Protein AF-A0A7X5TJ84-F1 (afdb_monomer_lite)

Organism: NCBI:txid471575

Structure (mmCIF, N/CA/C/O backbone):
data_AF-A0A7X5TJ84-F1
#
_entry.id   AF-A0A7X5TJ84-F1
#
loop_
_atom_site.group_PDB
_atom_site.id
_atom_site.type_symbol
_atom_site.label_atom_id
_atom_site.label_alt_id
_atom_site.label_comp_id
_atom_site.label_asym_id
_atom_site.label_entity_id
_atom_site.label_seq_id
_atom_site.pdbx_PDB_ins_code
_atom_site.Cartn_x
_atom_site.Cartn_y
_atom_site.Cartn_z
_atom_site.occupancy
_atom_site.B_iso_or_equiv
_atom_site.auth_seq_id
_atom_site.auth_comp_id
_atom_site.auth_asym_id
_atom_site.auth_atom_id
_atom_site.pdbx_PDB_model_num
ATOM 1 N N . MET A 1 1 ? 38.733 24.055 1.053 1.00 49.12 1 MET A N 1
ATOM 2 C CA . MET A 1 1 ? 37.779 23.197 1.782 1.00 49.12 1 MET A CA 1
ATOM 3 C C . MET A 1 1 ? 36.403 23.385 1.167 1.00 49.12 1 MET A C 1
ATOM 5 O O . MET A 1 1 ? 35.694 24.295 1.562 1.00 49.12 1 MET A O 1
ATOM 9 N N . ILE A 1 2 ? 36.044 22.568 0.181 1.00 52.31 2 ILE A N 1
ATOM 10 C CA . ILE A 1 2 ? 34.639 22.253 -0.074 1.00 52.31 2 ILE A CA 1
ATOM 11 C C . ILE A 1 2 ? 34.588 20.734 -0.108 1.00 52.31 2 ILE A C 1
ATOM 13 O O . ILE A 1 2 ? 35.014 20.099 -1.066 1.00 52.31 2 ILE A O 1
ATOM 17 N N . ASN A 1 3 ? 34.226 20.142 1.026 1.00 50.12 3 ASN A N 1
ATOM 18 C CA . ASN A 1 3 ? 33.898 18.729 1.059 1.00 50.12 3 ASN A CA 1
ATOM 19 C C . ASN A 1 3 ? 32.698 18.589 0.127 1.00 50.12 3 ASN A C 1
ATOM 21 O O . ASN A 1 3 ? 31.629 19.105 0.446 1.00 50.12 3 ASN A O 1
ATOM 25 N N . GLY A 1 4 ? 32.915 18.012 -1.059 1.00 54.44 4 GLY A N 1
ATOM 26 C CA . GLY A 1 4 ? 31.837 17.624 -1.954 1.00 54.44 4 GLY A CA 1
ATOM 27 C C . GLY A 1 4 ? 30.938 16.709 -1.151 1.00 54.44 4 GLY A C 1
ATOM 28 O O . GLY A 1 4 ? 31.337 15.588 -0.841 1.00 54.44 4 GLY A O 1
ATOM 29 N N . GLY A 1 5 ? 29.807 17.260 -0.708 1.00 49.28 5 GLY A N 1
ATOM 30 C CA . GLY A 1 5 ? 28.823 16.559 0.087 1.00 49.28 5 GLY A CA 1
ATOM 31 C C . GLY A 1 5 ? 28.480 15.288 -0.656 1.00 49.28 5 GLY A C 1
ATOM 32 O O . GLY A 1 5 ? 27.910 15.336 -1.744 1.00 49.28 5 GLY A O 1
ATOM 33 N N . LEU A 1 6 ? 28.915 14.173 -0.081 1.00 51.25 6 LEU A N 1
ATOM 34 C CA . LEU A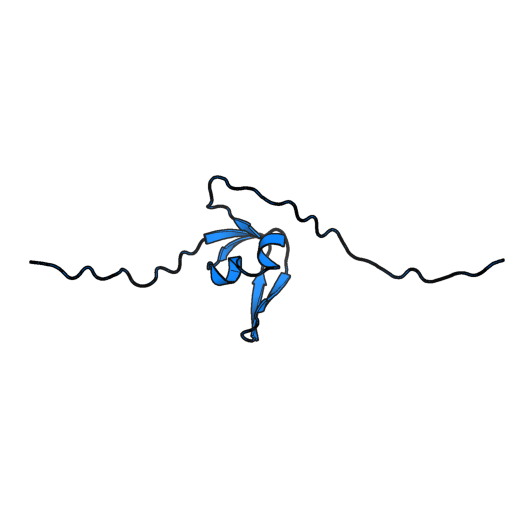 1 6 ? 28.387 12.858 -0.348 1.00 51.25 6 LEU A CA 1
ATOM 35 C C . LEU A 1 6 ? 26.867 13.020 -0.298 1.00 51.25 6 LEU A C 1
ATOM 37 O O . LEU A 1 6 ? 26.316 13.216 0.783 1.00 51.25 6 LEU A O 1
ATOM 41 N N . VAL A 1 7 ? 26.208 13.051 -1.457 1.00 59.84 7 VAL A N 1
ATOM 42 C CA . VAL A 1 7 ? 24.761 12.856 -1.505 1.00 59.84 7 VAL A CA 1
ATOM 43 C C . VAL A 1 7 ? 24.532 11.531 -0.778 1.00 59.84 7 VAL A C 1
ATOM 45 O O . VAL A 1 7 ? 25.124 10.530 -1.200 1.00 59.84 7 VAL A O 1
ATOM 48 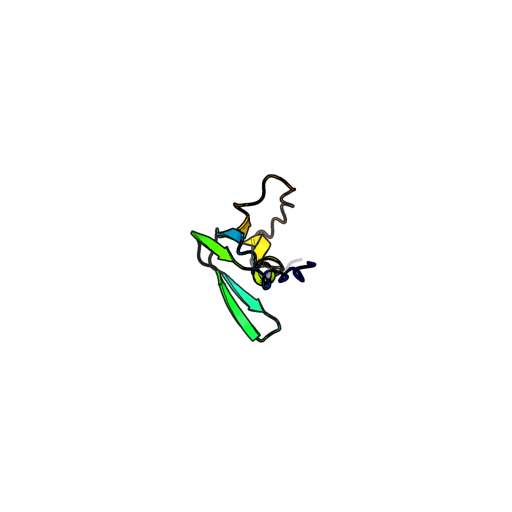N N . PRO A 1 8 ? 23.841 11.503 0.377 1.00 52.91 8 PRO A N 1
ATOM 49 C CA . PRO A 1 8 ? 23.598 10.237 1.041 1.00 52.91 8 PRO A CA 1
ATOM 50 C C . PRO A 1 8 ? 22.861 9.358 0.034 1.00 52.91 8 PRO A C 1
ATOM 52 O O . PRO A 1 8 ? 21.913 9.805 -0.616 1.00 52.91 8 PRO A O 1
ATOM 55 N N . LEU A 1 9 ? 23.426 8.165 -0.184 1.00 48.44 9 LEU A N 1
ATOM 56 C CA . LEU A 1 9 ? 22.902 7.139 -1.074 1.00 48.44 9 LEU A CA 1
ATOM 57 C C . LEU A 1 9 ? 21.405 7.061 -0.857 1.00 48.44 9 LEU A C 1
ATOM 59 O O . LEU A 1 9 ? 21.042 6.896 0.298 1.00 48.44 9 LEU A O 1
ATOM 63 N N . THR A 1 10 ? 20.622 7.190 -1.934 1.00 53.03 10 THR A N 1
ATOM 64 C CA . THR A 1 10 ? 19.189 6.870 -2.033 1.00 53.03 10 THR A CA 1
ATOM 65 C C . THR A 1 10 ? 18.729 6.049 -0.835 1.00 53.03 10 THR A C 1
ATOM 67 O O . THR A 1 10 ? 18.786 4.816 -0.861 1.00 53.03 10 THR A O 1
ATOM 70 N N . GLU A 1 11 ? 18.397 6.744 0.251 1.00 52.97 11 GLU A N 1
ATOM 71 C CA . GLU A 1 11 ? 17.851 6.115 1.432 1.00 52.97 11 GLU A CA 1
ATOM 72 C C . GLU A 1 11 ? 16.472 5.741 0.944 1.00 52.97 11 GLU A C 1
ATOM 74 O O . GLU A 1 11 ? 15.674 6.601 0.580 1.00 52.97 11 GLU A O 1
ATOM 79 N N . VAL A 1 12 ? 16.273 4.451 0.704 1.00 64.44 12 VAL A N 1
ATOM 80 C CA . VAL A 1 12 ? 14.966 3.972 0.295 1.00 64.44 12 VAL A CA 1
ATOM 81 C C . VAL A 1 12 ? 14.094 4.226 1.512 1.00 64.44 12 VAL A C 1
ATOM 83 O O . VAL A 1 12 ? 14.164 3.454 2.464 1.00 64.44 12 VAL A O 1
ATOM 86 N N . ASP A 1 13 ? 13.377 5.350 1.523 1.00 72.19 13 ASP A N 1
ATOM 87 C CA . ASP A 1 13 ? 12.470 5.728 2.599 1.00 72.19 13 ASP A CA 1
ATOM 88 C C . ASP A 1 13 ? 11.443 4.603 2.746 1.00 72.19 13 ASP A C 1
ATOM 90 O O . ASP A 1 13 ? 10.517 4.434 1.946 1.00 72.19 13 ASP A O 1
ATOM 94 N N . MET A 1 14 ? 11.674 3.755 3.745 1.00 81.00 14 MET A N 1
ATOM 95 C CA . MET A 1 14 ? 10.785 2.662 4.087 1.00 81.00 14 MET A CA 1
ATOM 96 C C . MET A 1 14 ? 9.689 3.243 4.961 1.00 81.00 14 MET A C 1
ATOM 98 O O . MET A 1 14 ? 9.920 3.624 6.107 1.00 81.00 14 MET A O 1
ATOM 102 N N . LYS A 1 15 ? 8.479 3.306 4.417 1.00 84.56 15 LYS A N 1
ATOM 103 C CA . LYS A 1 15 ? 7.314 3.793 5.146 1.00 84.56 15 LYS A CA 1
ATOM 104 C C . LYS A 1 15 ? 6.588 2.625 5.782 1.00 84.56 15 LYS A C 1
ATOM 106 O O . LYS A 1 15 ? 6.479 1.536 5.216 1.00 84.56 15 LYS A O 1
ATOM 111 N N . ARG A 1 16 ? 6.069 2.858 6.982 1.00 88.25 16 ARG A N 1
ATOM 112 C CA . ARG A 1 16 ? 5.308 1.858 7.724 1.00 88.25 16 ARG A CA 1
ATOM 113 C C . ARG A 1 16 ? 3.831 1.950 7.371 1.00 88.25 16 ARG A C 1
ATOM 115 O O . ARG A 1 16 ? 3.234 3.021 7.457 1.00 88.25 16 ARG A O 1
ATOM 122 N N . TYR A 1 17 ? 3.234 0.813 7.045 1.00 88.94 17 TYR A N 1
ATOM 123 C CA . TYR A 1 17 ? 1.833 0.696 6.672 1.00 88.94 17 TYR A CA 1
ATOM 124 C C . TYR A 1 17 ? 1.124 -0.385 7.485 1.00 88.94 17 TYR A C 1
ATOM 126 O O . TYR A 1 17 ? 1.683 -1.434 7.798 1.00 88.94 17 TYR A O 1
ATOM 134 N N . MET A 1 18 ? -0.138 -0.126 7.802 1.00 90.75 18 MET A N 1
ATOM 135 C CA . MET A 1 18 ? -1.079 -1.076 8.372 1.00 90.75 18 MET A CA 1
ATOM 136 C C . MET A 1 18 ? -1.877 -1.721 7.244 1.00 90.75 18 MET A C 1
ATOM 138 O O . MET A 1 18 ? -2.685 -1.063 6.592 1.00 90.75 18 MET A O 1
ATOM 142 N N . VAL A 1 19 ? -1.670 -3.011 7.024 1.00 90.25 19 VAL A N 1
ATOM 143 C CA . VAL A 1 19 ? -2.408 -3.808 6.050 1.00 90.25 19 VAL A CA 1
ATOM 144 C C . VAL A 1 19 ? -3.606 -4.460 6.734 1.00 90.25 19 VAL A C 1
ATOM 146 O O . VAL A 1 19 ? -3.469 -5.100 7.777 1.00 90.25 19 VAL A O 1
ATOM 149 N N . THR A 1 20 ? -4.790 -4.333 6.138 1.00 87.00 20 THR A N 1
ATOM 150 C CA . THR A 1 20 ? -6.048 -4.860 6.704 1.00 87.00 20 THR A CA 1
ATOM 151 C C . THR A 1 20 ? -6.522 -6.165 6.059 1.00 87.00 20 THR A C 1
ATOM 153 O O . THR A 1 20 ? -7.384 -6.844 6.617 1.00 87.00 20 THR A O 1
ATOM 156 N N . GLY A 1 21 ? -5.951 -6.560 4.917 1.00 85.31 21 GLY A N 1
ATOM 157 C CA . GLY A 1 21 ? -6.319 -7.780 4.195 1.00 85.31 21 GLY A CA 1
ATOM 158 C C . GLY A 1 21 ? -5.134 -8.438 3.493 1.00 85.31 21 GLY A C 1
ATOM 159 O O . GLY A 1 21 ? -4.102 -7.815 3.276 1.00 85.31 21 GLY A O 1
ATOM 160 N N . SER A 1 22 ? -5.279 -9.712 3.131 1.00 87.38 22 SER A N 1
ATOM 161 C CA . SER A 1 22 ? -4.268 -10.440 2.361 1.00 87.38 22 SER A CA 1
ATOM 162 C C . SER A 1 22 ? -4.523 -10.306 0.860 1.00 87.38 22 SER A C 1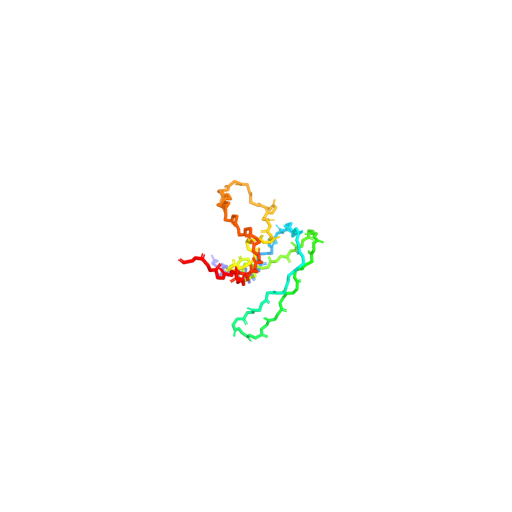
ATOM 164 O O . SER A 1 22 ? -5.580 -10.727 0.383 1.00 87.38 22 SER A O 1
ATOM 166 N N . VAL A 1 23 ? -3.563 -9.761 0.115 1.00 88.88 23 VAL A N 1
ATOM 167 C CA . VAL A 1 23 ? -3.648 -9.598 -1.344 1.00 88.88 23 VAL A CA 1
ATOM 168 C C . VAL A 1 23 ? -2.269 -9.761 -1.975 1.00 88.88 23 VAL A C 1
ATOM 170 O O . VAL A 1 23 ? -1.264 -9.381 -1.381 1.00 88.88 23 VAL A O 1
ATOM 173 N N . THR A 1 24 ? -2.214 -10.304 -3.187 1.00 90.94 24 THR A N 1
ATOM 174 C CA . THR A 1 24 ? -0.989 -10.342 -3.992 1.00 90.94 24 THR A CA 1
ATOM 175 C C . THR A 1 24 ? -1.024 -9.193 -4.993 1.00 90.94 24 THR A C 1
ATOM 177 O O . THR A 1 24 ? -1.935 -9.117 -5.815 1.00 90.94 24 THR A O 1
ATOM 180 N N . LEU A 1 25 ? -0.051 -8.288 -4.913 1.00 87.88 25 LEU A N 1
ATOM 181 C CA . LEU A 1 25 ? 0.152 -7.210 -5.875 1.00 87.88 25 LEU A CA 1
ATOM 182 C C . LEU A 1 25 ? 1.054 -7.707 -7.002 1.00 87.88 25 LEU A C 1
ATOM 184 O O . LEU A 1 25 ? 2.200 -8.071 -6.746 1.00 87.88 25 LEU A O 1
ATOM 188 N N . SER A 1 26 ? 0.552 -7.706 -8.233 1.00 89.00 26 SER A N 1
ATOM 189 C CA . SER A 1 26 ? 1.330 -8.058 -9.423 1.00 89.00 26 SER A CA 1
ATOM 190 C C . SER A 1 26 ? 1.805 -6.784 -10.120 1.00 89.00 26 SER A C 1
ATOM 192 O O . SER A 1 26 ? 1.000 -5.996 -10.615 1.00 89.00 26 SER A O 1
ATOM 194 N N . PHE A 1 27 ? 3.117 -6.591 -10.168 1.00 87.69 27 PHE A N 1
ATOM 195 C CA . PHE A 1 27 ? 3.764 -5.428 -10.764 1.00 87.69 27 PHE A CA 1
ATOM 196 C C . PHE A 1 27 ? 4.041 -5.656 -12.259 1.00 87.69 27 PHE A C 1
ATOM 198 O O . PHE A 1 27 ? 4.238 -6.799 -12.682 1.00 87.69 27 PHE A O 1
ATOM 205 N N . PRO A 1 28 ? 4.122 -4.586 -13.072 1.00 81.56 28 PRO A N 1
ATOM 206 C CA . PRO A 1 28 ? 4.413 -4.687 -14.508 1.00 81.56 28 PRO A CA 1
ATOM 207 C C . PRO A 1 28 ? 5.803 -5.271 -14.812 1.00 81.56 28 PRO A C 1
ATOM 209 O O . PRO A 1 28 ? 5.996 -5.870 -15.865 1.00 81.56 28 PRO A O 1
ATOM 212 N N . ASP A 1 29 ? 6.739 -5.173 -13.866 1.00 83.88 29 ASP A N 1
ATOM 213 C CA . ASP A 1 29 ? 8.047 -5.839 -13.896 1.00 83.88 29 ASP A CA 1
ATOM 214 C C . ASP A 1 29 ? 7.965 -7.378 -13.801 1.00 83.88 29 ASP A C 1
ATOM 216 O O . ASP A 1 29 ? 8.987 -8.057 -13.880 1.00 83.88 29 ASP A O 1
ATOM 220 N N . GLY A 1 30 ? 6.775 -7.944 -13.569 1.00 86.50 30 GLY A N 1
ATOM 221 C CA . GLY A 1 30 ? 6.581 -9.369 -13.285 1.00 86.50 30 GLY A CA 1
ATOM 222 C C . GLY A 1 30 ? 6.888 -9.756 -11.835 1.00 86.50 30 GLY A C 1
ATOM 223 O O . GLY A 1 30 ? 6.889 -10.938 -11.500 1.00 86.50 30 GLY A O 1
ATOM 224 N N . ARG A 1 31 ? 7.152 -8.772 -10.966 1.00 88.00 31 ARG A N 1
ATOM 225 C CA . ARG A 1 31 ? 7.317 -8.973 -9.521 1.00 88.00 31 ARG A CA 1
ATOM 226 C C . ARG A 1 31 ? 5.952 -9.141 -8.855 1.00 88.00 31 ARG A C 1
ATOM 228 O O . ARG A 1 31 ? 5.002 -8.452 -9.213 1.00 88.00 31 ARG A O 1
ATOM 235 N N . GLU A 1 32 ? 5.872 -10.007 -7.851 1.00 91.19 32 GLU A N 1
ATOM 236 C CA . GLU A 1 32 ? 4.666 -10.202 -7.045 1.00 91.19 32 GLU A CA 1
ATOM 237 C C . GLU A 1 32 ? 4.976 -9.934 -5.570 1.00 91.19 32 GLU A C 1
ATOM 239 O O . GLU A 1 32 ? 5.898 -10.527 -5.009 1.00 91.19 32 GLU A O 1
ATOM 244 N N . VAL A 1 33 ? 4.219 -9.035 -4.938 1.00 88.56 33 VAL A N 1
ATOM 245 C CA . VAL A 1 33 ? 4.366 -8.705 -3.513 1.00 88.56 33 VAL A CA 1
ATOM 246 C C . VAL A 1 33 ? 3.112 -9.140 -2.779 1.00 88.56 33 VAL A C 1
ATOM 248 O O . VAL A 1 33 ? 2.016 -8.658 -3.054 1.00 88.56 33 VAL A O 1
AT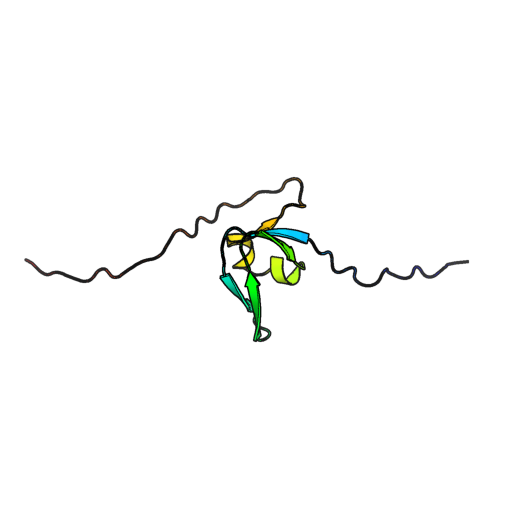OM 251 N N . VAL A 1 34 ? 3.271 -10.051 -1.824 1.00 90.12 34 VAL A N 1
ATOM 252 C CA . VAL A 1 34 ? 2.167 -10.511 -0.982 1.00 90.12 34 VAL A CA 1
ATOM 253 C C . VAL A 1 34 ? 2.034 -9.575 0.214 1.00 90.12 34 VAL A C 1
ATOM 255 O O . VAL A 1 34 ? 2.931 -9.488 1.053 1.00 90.12 34 VAL A O 1
ATOM 258 N N . LEU A 1 35 ? 0.899 -8.889 0.307 1.00 89.44 35 LEU A N 1
ATOM 259 C CA . LEU A 1 35 ? 0.504 -8.151 1.497 1.00 89.44 35 LEU A CA 1
ATOM 260 C C . LEU A 1 35 ? -0.151 -9.122 2.478 1.00 89.44 35 LEU A C 1
ATOM 262 O O . LEU A 1 35 ? -1.042 -9.890 2.107 1.00 89.44 35 LEU A O 1
ATOM 266 N N . SER A 1 36 ? 0.297 -9.087 3.729 1.00 90.00 36 SER A N 1
ATOM 267 C CA . SER A 1 36 ? -0.297 -9.838 4.834 1.00 90.00 36 SER A CA 1
ATOM 268 C C . SER A 1 36 ? -0.900 -8.858 5.833 1.00 90.00 36 SER A C 1
ATOM 270 O O . SER A 1 36 ? -0.337 -7.783 6.019 1.00 90.00 36 SER A O 1
ATOM 272 N N . PRO A 1 37 ? -2.034 -9.187 6.469 1.00 91.44 37 PRO A N 1
ATOM 273 C CA . PRO A 1 37 ? -2.634 -8.313 7.466 1.00 91.44 37 PRO A CA 1
ATOM 274 C C . PRO A 1 37 ? -1.679 -8.107 8.648 1.00 91.44 37 PRO A C 1
ATOM 276 O O . PRO A 1 37 ? -1.185 -9.076 9.228 1.00 91.44 37 PRO A O 1
ATOM 279 N N . GLY A 1 38 ? -1.443 -6.848 9.011 1.00 90.38 38 GLY A N 1
ATOM 280 C CA . GLY A 1 38 ? -0.462 -6.469 10.023 1.00 90.38 38 GLY A CA 1
ATOM 281 C C . GLY A 1 38 ? 0.284 -5.184 9.682 1.00 90.38 38 GLY A C 1
ATOM 282 O O . GLY A 1 38 ? -0.004 -4.513 8.693 1.00 90.38 38 GLY A O 1
ATOM 283 N N . VAL A 1 39 ? 1.246 -4.833 10.531 1.00 89.56 39 VAL A N 1
ATOM 284 C CA . VAL A 1 39 ? 2.107 -3.668 10.326 1.00 89.56 39 VAL A CA 1
ATOM 285 C C . VAL A 1 39 ? 3.360 -4.104 9.583 1.00 89.56 39 VAL A C 1
ATOM 287 O O . VAL A 1 39 ? 4.121 -4.932 10.082 1.00 89.56 39 VAL A O 1
ATOM 290 N N . HIS A 1 40 ? 3.570 -3.532 8.405 1.00 89.69 40 HIS A N 1
ATOM 291 C CA . HIS A 1 40 ? 4.678 -3.862 7.520 1.00 89.69 40 HIS A CA 1
ATOM 292 C C . HIS A 1 40 ? 5.321 -2.593 6.966 1.00 89.69 40 HIS A C 1
ATOM 294 O O . HIS A 1 40 ? 4.672 -1.559 6.829 1.00 89.69 40 HIS A O 1
ATOM 300 N N . GLU A 1 41 ? 6.609 -2.673 6.660 1.00 87.88 41 GLU A N 1
ATOM 301 C CA . GLU A 1 41 ? 7.370 -1.575 6.070 1.00 87.88 41 GLU A CA 1
ATOM 302 C C . GLU A 1 41 ? 7.531 -1.838 4.573 1.00 87.88 41 GLU A C 1
ATOM 304 O O . GLU A 1 41 ? 7.924 -2.931 4.160 1.00 87.88 41 GLU A O 1
ATOM 309 N N . TYR A 1 42 ? 7.168 -0.847 3.766 1.00 86.88 42 TYR A N 1
ATOM 310 C CA . TYR A 1 42 ? 7.175 -0.924 2.312 1.00 86.88 42 TYR A CA 1
ATOM 311 C C . TYR A 1 42 ? 7.891 0.293 1.730 1.00 86.88 42 TYR A C 1
ATOM 313 O O . TYR A 1 42 ? 7.884 1.377 2.316 1.00 86.88 42 TYR A O 1
ATOM 321 N N . THR A 1 43 ? 8.509 0.103 0.567 1.00 86.94 43 THR A N 1
ATOM 322 C CA . THR A 1 43 ? 9.125 1.190 -0.199 1.00 86.94 43 THR A CA 1
ATOM 323 C C . THR A 1 43 ? 8.053 1.994 -0.930 1.00 86.94 43 THR A C 1
ATOM 325 O O . THR A 1 43 ? 6.935 1.507 -1.132 1.00 86.94 43 THR A O 1
ATOM 328 N N . ASP A 1 44 ? 8.392 3.214 -1.348 1.00 82.69 44 ASP A N 1
ATOM 329 C CA . ASP A 1 44 ? 7.469 4.069 -2.102 1.00 82.69 44 ASP A CA 1
ATOM 330 C C . ASP A 1 44 ? 6.982 3.379 -3.392 1.00 82.69 44 ASP A C 1
ATOM 332 O O . ASP A 1 44 ? 5.791 3.414 -3.669 1.00 82.69 44 ASP A O 1
ATOM 336 N N . ASP A 1 45 ? 7.829 2.592 -4.074 1.00 84.50 45 ASP A N 1
ATOM 337 C CA . ASP A 1 45 ? 7.438 1.830 -5.276 1.00 84.50 45 ASP A CA 1
ATOM 338 C C . ASP A 1 45 ? 6.238 0.896 -5.041 1.00 84.50 45 ASP A C 1
ATOM 340 O O . ASP A 1 45 ? 5.402 0.676 -5.920 1.00 84.50 45 ASP A O 1
ATOM 344 N N . VAL A 1 46 ? 6.165 0.291 -3.850 1.00 86.00 46 VAL A N 1
ATOM 345 C CA . VAL A 1 46 ? 5.056 -0.592 -3.473 1.00 86.00 46 VAL A CA 1
ATOM 346 C C . VAL A 1 46 ? 3.835 0.240 -3.087 1.00 86.00 46 VAL A C 1
ATOM 348 O O . VAL A 1 46 ? 2.712 -0.142 -3.419 1.00 86.00 46 VAL A O 1
ATOM 351 N N . ALA A 1 47 ? 4.052 1.382 -2.433 1.00 83.00 47 ALA A N 1
ATOM 352 C CA . ALA A 1 47 ? 2.998 2.304 -2.032 1.00 83.00 47 ALA A CA 1
ATOM 353 C C . ALA A 1 47 ? 2.311 3.005 -3.216 1.00 83.00 47 ALA A C 1
ATOM 355 O O . ALA A 1 47 ? 1.100 3.228 -3.173 1.00 83.00 47 ALA A O 1
ATOM 356 N N . GLU A 1 48 ? 3.051 3.276 -4.292 1.00 84.12 48 GLU A N 1
ATOM 357 C CA . GLU A 1 48 ? 2.548 3.827 -5.555 1.00 84.12 48 GLU A CA 1
ATOM 358 C C . GLU A 1 48 ? 1.656 2.842 -6.333 1.00 84.12 48 GLU A C 1
ATOM 360 O O . GLU A 1 48 ? 0.968 3.221 -7.286 1.00 84.12 48 GLU A O 1
ATOM 365 N N . HIS A 1 49 ? 1.619 1.563 -5.942 1.00 86.62 49 HIS A N 1
ATOM 366 C CA . HIS A 1 49 ? 0.780 0.580 -6.612 1.00 86.62 49 HIS A CA 1
ATOM 367 C C . HIS A 1 49 ? -0.711 0.888 -6.386 1.00 86.62 49 HIS A C 1
ATOM 369 O O . HIS A 1 49 ? -1.195 0.938 -5.257 1.00 86.62 49 HIS A O 1
ATOM 375 N N . TRP A 1 50 ? -1.486 0.998 -7.471 1.00 86.50 50 TRP A N 1
ATOM 376 C CA . TRP A 1 50 ? -2.912 1.378 -7.444 1.00 86.50 50 TRP A CA 1
ATOM 377 C C . TRP 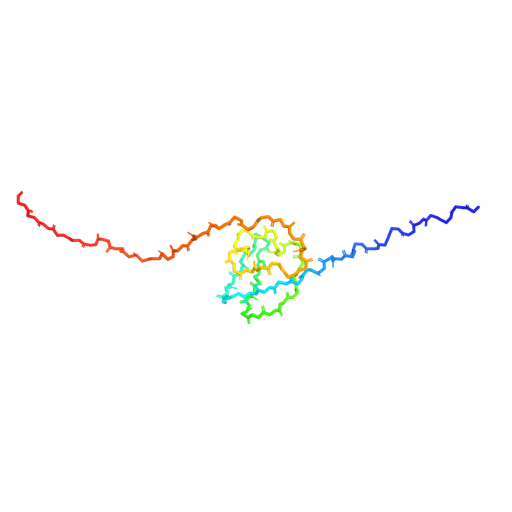A 1 50 ? -3.780 0.557 -6.474 1.00 86.50 50 TRP A C 1
ATOM 379 O O . TRP A 1 50 ? -4.715 1.082 -5.877 1.00 86.50 50 TRP A O 1
ATOM 389 N N . ALA A 1 51 ? -3.484 -0.735 -6.319 1.00 86.00 51 ALA A N 1
ATOM 390 C CA . ALA A 1 51 ? -4.195 -1.601 -5.382 1.00 86.00 51 ALA A CA 1
ATOM 391 C C . ALA A 1 51 ? -3.646 -1.537 -3.943 1.00 86.00 51 ALA A C 1
ATOM 393 O O . ALA A 1 51 ? -4.365 -1.904 -3.024 1.00 86.00 51 ALA A O 1
ATOM 394 N N . PHE A 1 52 ? -2.415 -1.069 -3.711 1.00 86.56 52 PHE A N 1
ATOM 395 C CA . PHE A 1 52 ? -1.810 -1.038 -2.374 1.00 86.56 52 PHE A CA 1
ATOM 396 C C . PHE A 1 52 ? -2.584 -0.123 -1.422 1.00 86.56 52 PHE A C 1
ATOM 398 O O . PHE A 1 52 ? -2.955 -0.549 -0.330 1.00 86.56 52 PHE A O 1
ATOM 405 N N . THR A 1 53 ? -2.934 1.082 -1.871 1.00 83.00 53 THR A N 1
ATOM 406 C CA . THR A 1 53 ? -3.679 2.083 -1.083 1.00 83.00 53 THR A CA 1
ATOM 407 C C . THR A 1 53 ? -5.080 1.626 -0.659 1.00 83.00 53 THR A C 1
ATOM 409 O O . THR A 1 53 ? -5.655 2.184 0.269 1.00 83.00 53 THR A O 1
ATOM 412 N N . SER A 1 54 ? -5.634 0.587 -1.299 1.00 86.06 54 SER A N 1
ATOM 413 C CA . SER A 1 54 ? -6.929 -0.003 -0.923 1.00 86.06 54 SER A CA 1
ATOM 414 C C . SER A 1 54 ? -6.835 -0.998 0.238 1.00 86.06 54 SER A C 1
ATOM 416 O O . SER A 1 54 ? -7.842 -1.266 0.892 1.00 86.06 54 SER A O 1
ATOM 418 N N . TYR A 1 55 ? -5.652 -1.572 0.483 1.00 87.94 55 TYR A N 1
ATOM 419 C CA . TYR A 1 55 ? -5.439 -2.603 1.508 1.00 87.94 55 TYR A CA 1
ATOM 420 C C . TYR A 1 55 ? -4.485 -2.166 2.619 1.00 87.94 55 TYR A C 1
ATOM 422 O O . TYR A 1 55 ? -4.523 -2.756 3.701 1.00 87.94 55 TYR A O 1
ATOM 430 N N . ALA A 1 56 ? -3.653 -1.157 2.364 1.00 87.88 56 ALA A N 1
ATOM 431 C CA . ALA A 1 56 ? -2.621 -0.663 3.256 1.00 87.88 56 ALA A CA 1
ATOM 432 C C . ALA A 1 56 ? -2.829 0.826 3.569 1.00 87.88 56 ALA A C 1
ATOM 434 O O . ALA A 1 56 ? -3.086 1.635 2.680 1.00 87.88 56 ALA A O 1
ATOM 435 N N . GLN A 1 57 ? -2.683 1.188 4.842 1.00 85.75 57 GLN A N 1
ATOM 436 C CA . GLN A 1 57 ? -2.815 2.554 5.344 1.00 85.75 57 GLN A CA 1
ATOM 437 C C . GLN A 1 57 ? -1.493 3.020 5.953 1.00 85.75 57 GLN A C 1
ATOM 439 O O . GLN A 1 57 ? -0.938 2.328 6.803 1.00 85.75 57 GLN A O 1
ATOM 444 N N . ALA A 1 58 ? -0.986 4.182 5.537 1.00 84.00 58 ALA A N 1
ATOM 445 C CA . ALA A 1 58 ? 0.251 4.738 6.082 1.00 84.00 58 ALA A CA 1
ATOM 446 C C . ALA A 1 58 ? 0.091 5.040 7.578 1.00 84.00 58 ALA A C 1
ATOM 448 O O . ALA A 1 58 ? -0.879 5.677 7.986 1.00 84.00 58 ALA A O 1
ATOM 449 N N . LEU A 1 59 ? 1.045 4.581 8.387 1.00 81.38 59 LEU A N 1
ATOM 450 C CA . LEU A 1 59 ? 1.104 4.875 9.820 1.00 81.38 59 LEU A CA 1
ATOM 451 C C . LEU A 1 59 ? 1.996 6.082 10.136 1.00 81.38 59 LEU A C 1
ATOM 453 O O . LEU A 1 59 ? 1.858 6.657 11.210 1.00 81.38 59 LEU A O 1
ATOM 457 N N . ASP A 1 60 ? 2.898 6.447 9.222 1.00 67.06 60 ASP A N 1
ATOM 458 C CA . ASP A 1 60 ? 3.944 7.450 9.466 1.00 67.06 60 ASP A CA 1
ATOM 459 C C . ASP A 1 60 ? 3.591 8.866 8.968 1.00 67.06 60 ASP A C 1
ATOM 461 O O . ASP A 1 60 ? 4.267 9.826 9.317 1.00 67.06 60 ASP A O 1
ATOM 465 N N . ASN A 1 61 ? 2.499 9.043 8.213 1.00 54.34 61 ASN A N 1
ATOM 466 C CA . ASN A 1 61 ? 2.102 10.367 7.727 1.00 54.34 61 ASN A CA 1
ATOM 467 C C . ASN A 1 61 ? 1.156 11.076 8.719 1.00 54.34 61 ASN A C 1
ATOM 469 O O . ASN A 1 61 ? -0.001 10.663 8.859 1.00 54.34 61 ASN A O 1
ATOM 473 N N . PRO A 1 62 ? 1.573 12.183 9.366 1.00 50.50 62 PRO A N 1
ATOM 474 C CA . PRO A 1 62 ? 0.641 13.101 10.000 1.00 50.50 62 PRO A CA 1
ATOM 475 C C . PRO A 1 62 ? -0.110 13.891 8.916 1.00 50.50 62 PRO A C 1
ATOM 477 O O . PRO A 1 62 ? 0.402 14.875 8.405 1.00 50.50 62 PRO A O 1
ATOM 480 N N . ILE A 1 63 ? -1.348 13.467 8.634 1.00 47.12 63 ILE A N 1
ATOM 481 C CA . ILE A 1 63 ? -2.409 14.232 7.950 1.00 47.12 63 ILE A CA 1
ATOM 482 C C . ILE A 1 63 ? -2.121 14.543 6.472 1.00 47.12 63 ILE A C 1
ATOM 484 O O . ILE A 1 63 ? -1.439 15.506 6.161 1.00 47.12 63 ILE A O 1
ATOM 488 N N . GLU A 1 64 ? -2.747 13.788 5.568 1.00 44.84 64 GLU A N 1
ATOM 489 C CA . GLU A 1 64 ? -3.465 14.324 4.401 1.00 44.84 64 GLU A CA 1
ATOM 490 C C . GLU A 1 64 ? -4.389 13.227 3.839 1.00 44.84 64 GLU A C 1
ATOM 492 O O . GLU A 1 64 ? -4.151 12.033 4.012 1.00 44.84 64 GLU A O 1
ATOM 497 N N . GLU A 1 65 ? -5.528 13.666 3.316 1.00 46.19 65 GLU A N 1
ATOM 498 C CA . GLU A 1 65 ? -6.820 12.979 3.216 1.00 46.19 65 GLU A CA 1
ATOM 499 C C . GLU A 1 65 ? -6.814 11.540 2.671 1.00 46.19 65 GLU A C 1
ATOM 501 O O . GLU A 1 65 ? -6.350 11.245 1.571 1.00 46.19 65 GLU A O 1
ATOM 506 N N . GLN A 1 66 ? -7.454 10.644 3.429 1.00 45.91 66 GLN A N 1
ATOM 507 C CA . GLN A 1 66 ? -7.921 9.362 2.918 1.00 45.91 66 GLN A CA 1
ATOM 508 C C . GLN A 1 66 ? -9.126 9.609 2.001 1.00 45.91 66 GLN A C 1
ATOM 510 O O . GLN A 1 66 ? -10.233 9.832 2.484 1.00 45.91 66 GLN A O 1
ATOM 515 N N . ASP A 1 67 ? -8.929 9.573 0.680 1.00 43.44 67 ASP A N 1
ATOM 516 C CA . ASP A 1 67 ? -10.045 9.431 -0.260 1.00 43.44 67 ASP A CA 1
ATOM 517 C C . ASP A 1 67 ? -10.577 7.998 -0.145 1.00 43.44 67 ASP A C 1
ATOM 519 O O . ASP A 1 67 ? -9.999 7.034 -0.655 1.00 43.44 67 ASP A O 1
ATOM 523 N N . ASP A 1 68 ? -11.678 7.870 0.591 1.00 48.41 68 ASP A N 1
ATOM 524 C CA . ASP A 1 68 ? -12.543 6.703 0.697 1.00 48.41 68 ASP A CA 1
ATOM 525 C C . ASP A 1 68 ? -13.027 6.221 -0.687 1.00 48.41 68 ASP A C 1
ATOM 527 O O . ASP A 1 68 ? -14.207 6.330 -1.040 1.00 48.41 68 ASP A O 1
ATOM 531 N N . LYS A 1 69 ? -12.177 5.557 -1.477 1.00 49.81 69 LYS A N 1
ATOM 532 C CA . LYS A 1 69 ? -12.675 4.666 -2.532 1.00 49.81 69 LYS A CA 1
ATOM 533 C C . LYS A 1 69 ? -12.987 3.302 -1.959 1.00 49.81 69 LYS A C 1
ATOM 535 O O . LYS A 1 69 ? -12.306 2.304 -2.161 1.00 49.81 69 LYS A O 1
ATOM 540 N N . LYS A 1 70 ? -14.154 3.293 -1.317 1.00 45.94 70 LYS A N 1
ATOM 541 C CA . LYS A 1 70 ? -15.093 2.183 -1.145 1.00 45.94 70 LYS A CA 1
ATOM 542 C C . LYS A 1 70 ? -15.244 1.361 -2.440 1.00 45.94 70 LYS A C 1
ATOM 544 O O . LYS A 1 70 ? -16.257 1.439 -3.132 1.00 45.94 70 LYS A O 1
ATOM 549 N N . GLY A 1 71 ? -14.275 0.501 -2.735 1.00 41.62 71 GLY A N 1
ATOM 550 C CA . GLY A 1 71 ? -14.381 -0.604 -3.686 1.00 41.62 71 GLY A CA 1
ATOM 551 C C . GLY A 1 71 ? -15.078 -1.796 -3.035 1.00 41.62 71 GLY A C 1
ATOM 552 O O . GLY A 1 71 ? -14.501 -2.866 -2.877 1.00 41.62 71 GLY A O 1
ATOM 553 N N . ARG A 1 72 ? -16.316 -1.598 -2.570 1.00 47.56 72 ARG A N 1
ATOM 554 C CA . ARG A 1 72 ? -17.135 -2.670 -1.993 1.00 47.56 72 ARG A CA 1
ATOM 555 C C . ARG A 1 72 ? -17.421 -3.708 -3.080 1.00 47.56 72 ARG A C 1
ATOM 557 O O . ARG A 1 72 ? -18.008 -3.346 -4.091 1.00 47.56 72 ARG A O 1
ATOM 564 N N . ALA A 1 73 ? -17.014 -4.951 -2.808 1.00 46.19 73 ALA A N 1
ATOM 565 C CA . ALA A 1 73 ? -17.610 -6.229 -3.215 1.00 46.19 73 ALA A CA 1
ATOM 566 C C . ALA A 1 73 ? -18.485 -6.182 -4.487 1.00 46.19 73 ALA A C 1
ATOM 568 O O . ALA A 1 73 ? -19.540 -5.561 -4.516 1.00 46.19 73 ALA A O 1
ATOM 569 N N . GLY A 1 74 ? -18.122 -6.872 -5.560 1.00 44.94 74 GLY A N 1
ATOM 570 C CA . GLY A 1 74 ? -18.134 -8.327 -5.547 1.00 44.94 74 GLY A CA 1
ATOM 571 C C . GLY A 1 74 ? -19.554 -8.847 -5.795 1.00 44.94 74 GLY A C 1
ATOM 572 O O . GLY A 1 74 ? -20.495 -8.468 -5.106 1.00 44.94 74 GLY A O 1
ATOM 573 N N . ASN A 1 75 ? -19.636 -9.795 -6.727 1.00 45.19 75 ASN A N 1
ATOM 574 C CA . ASN A 1 75 ? -20.701 -10.781 -6.897 1.00 45.19 75 ASN A CA 1
ATOM 575 C C . ASN A 1 75 ? -21.792 -10.499 -7.951 1.00 45.19 75 ASN A C 1
ATOM 577 O O . ASN A 1 75 ? -22.772 -9.801 -7.723 1.00 45.19 75 ASN A O 1
ATOM 581 N N . GLY A 1 76 ? -21.668 -11.227 -9.063 1.00 45.34 76 GLY A N 1
ATOM 582 C CA . GLY A 1 76 ? -22.663 -12.258 -9.348 1.00 45.34 76 GLY A CA 1
ATOM 583 C C . GLY A 1 76 ? -23.890 -11.834 -10.150 1.00 45.34 76 GLY A C 1
ATOM 584 O O . GLY A 1 76 ? -24.917 -11.458 -9.603 1.00 45.34 76 GLY A O 1
ATOM 585 N N . LYS A 1 77 ? -23.818 -12.091 -11.459 1.00 52.47 77 LYS A N 1
ATOM 586 C CA . LYS A 1 77 ? -24.791 -12.957 -12.142 1.00 52.47 77 LYS A CA 1
ATOM 587 C C . LYS A 1 77 ? -26.274 -12.632 -11.871 1.00 52.47 77 LYS A C 1
ATOM 589 O O . LYS A 1 77 ? -26.941 -13.337 -11.121 1.00 52.47 77 LYS A O 1
ATOM 594 N N . LYS A 1 78 ? -26.841 -11.667 -12.603 1.00 49.44 78 LYS A N 1
ATOM 595 C CA . LYS A 1 78 ? -28.283 -11.704 -12.905 1.00 49.44 78 LYS A CA 1
ATOM 596 C C . LYS A 1 78 ? -28.525 -12.722 -14.020 1.00 49.44 78 LYS A C 1
ATOM 598 O O . LYS A 1 78 ? -28.525 -12.394 -15.200 1.00 49.44 78 LYS A O 1
ATOM 603 N N . GLN A 1 79 ? -28.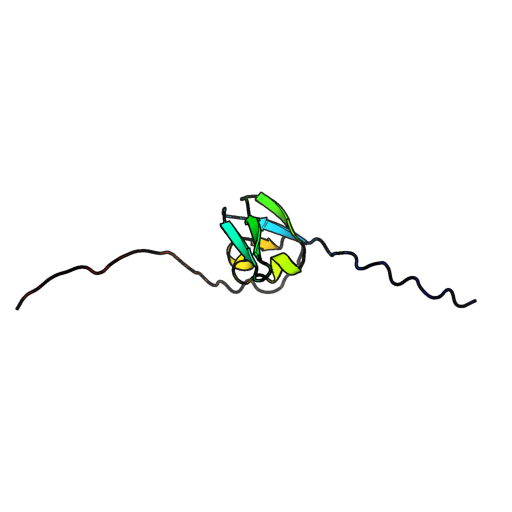661 -13.983 -13.620 1.00 56.78 79 GLN A N 1
ATOM 604 C CA . GLN A 1 79 ? -29.407 -14.972 -14.389 1.00 56.78 79 GLN A CA 1
ATOM 605 C C . GLN A 1 79 ? -30.907 -14.749 -14.168 1.00 56.78 79 GLN A C 1
ATOM 607 O O . GLN A 1 79 ? -31.318 -14.602 -13.018 1.00 56.78 79 GLN A O 1
ATOM 612 N N . SER A 1 80 ? -31.668 -14.879 -15.267 1.00 52.97 80 SER A N 1
ATOM 613 C CA . SER A 1 80 ? -33.082 -15.316 -15.355 1.00 52.97 80 SER A CA 1
ATOM 614 C C . SER A 1 80 ? -34.142 -14.364 -14.739 1.00 52.97 80 SER A C 1
ATOM 616 O O . SER A 1 80 ? -33.855 -13.639 -13.798 1.00 52.97 80 SER A O 1
ATOM 618 N N . SER A 1 81 ? -35.366 -14.210 -15.260 1.00 53.09 81 SER A N 1
ATOM 619 C CA . SER A 1 81 ? -36.250 -15.131 -15.995 1.00 53.09 81 SER A CA 1
ATOM 620 C C . SER A 1 81 ? -37.307 -14.366 -16.825 1.00 53.09 81 SER A C 1
ATOM 622 O O . SER A 1 81 ? -37.497 -13.171 -16.622 1.00 53.09 81 SER A O 1
ATOM 624 N N . SER A 1 82 ? -37.976 -15.106 -17.717 1.00 61.16 82 SER A N 1
ATOM 625 C CA . SER A 1 82 ? -39.155 -14.818 -18.556 1.00 61.16 82 SER A CA 1
ATOM 626 C C . SER A 1 82 ? -40.367 -14.097 -17.930 1.00 61.16 82 SER A C 1
ATOM 628 O O . SER A 1 82 ? -40.490 -14.028 -16.710 1.00 61.16 82 SER A O 1
ATOM 630 N N . ASP A 1 83 ? -41.306 -13.791 -18.846 1.00 55.66 83 ASP A N 1
ATOM 631 C CA . ASP A 1 83 ? -42.766 -13.556 -18.726 1.00 55.66 83 ASP A CA 1
ATOM 632 C C . ASP A 1 83 ? -43.171 -12.076 -18.541 1.00 55.66 83 ASP A C 1
ATOM 634 O O . ASP A 1 83 ? -42.633 -11.401 -17.669 1.00 55.66 83 ASP A O 1
ATOM 638 N N . SER A 1 84 ? -44.041 -11.461 -19.355 1.00 52.00 84 SER A N 1
ATOM 639 C CA . SER A 1 84 ? -45.099 -11.954 -20.260 1.00 52.00 84 SER A CA 1
ATOM 640 C C . SER A 1 84 ? -45.258 -11.059 -21.497 1.00 52.00 84 SER A C 1
ATOM 642 O O . SER A 1 84 ? -44.826 -9.884 -21.437 1.00 52.00 84 SER A O 1
#

Foldseek 3Di:
DDPPPPPPPPPQPWFKKAFQDWDWQQDPVRDIDTDDGGIDTDGVVQVPRPCCLVGIDTPPDDDDDDPPPPPDDDDDDPDDDDDD

Radius of gyration: 20.4 Å; chains: 1; bounding box: 83×38×31 Å

pLDDT: mean 70.95, std 18.29, range [41.62, 91.44]

Sequence (84 aa):
MINGGLVPLTEVDMKRYMVTGSVTLSFPDGREVVLSPGVHEYTDDVAEHWAFTSYAQALDNPIEEQDDKKGRAGNGKKQSSSDS

Secondary structure (DSSP, 8-state):
--------------EEEEE-S-EEEEPTTS-EEEE-SEEEEE-HHHHTSTTHHHHEEESS------------------------